Protein AF-A0A151R3I3-F1 (afdb_monomer)

Solvent-accessible surface area (backbone atoms only — not comparable to full-atom values): 4426 Å² total; per-residue (Å²): 127,100,64,92,73,78,45,100,91,37,34,74,84,50,90,59,78,76,52,77,78,48,50,56,50,50,56,54,55,46,67,79,35,58,88,93,46,51,72,76,38,47,64,66,48,48,52,51,50,16,60,75,60,75,70,48,76,46,57,22,50,53,49,52,66,71,40,92,84,111

InterPro domains:
  IPR036249 Thioredoxin-like superfamily [SSF52833] (18-65)
  IPR041921 NADH-quinone oxidoreductase subunit E, N-terminal [G3DSA:1.10.10.1590] (17-67)

Mean predicted aligned error: 4.2 Å

Radius of gyration: 12.58 Å; Cα contacts (8 Å, |Δi|>4): 53; chains: 1; bounding box: 26×30×33 Å

Sequence (70 aa):
LAQHLDSPDNNPNLPWELSDANQAKVKEILSHYPSNYKQSAVIPLLDLAQQQHGGWLPVSAMNVVCLPSA

pLDDT: mean 89.36, std 10.9, range [42.56, 96.0]

Secondary structure (DSSP, 8-state):
--S---BTTB-TTS-----HHHHHHHHHHHHTS-GGGGGGGHHHHHHHHHHHTTS---HHHHHHHHSTT-

Foldseek 3Di:
DPDDDDDPVADQPDDDDDDPVVVVVLVVLQVVDDPVVSVVSLVVQQVSCCVVVPNDGGPNSNCVSPDPPD

Structure (mmCIF, N/CA/C/O backbone):
data_AF-A0A151R3I3-F1
#
_entry.id   AF-A0A151R3I3-F1
#
loop_
_atom_s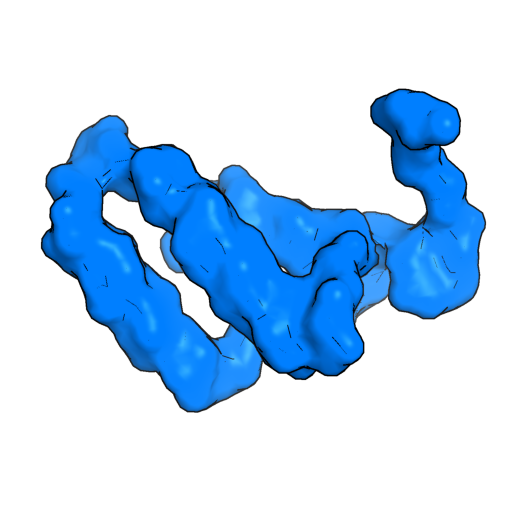ite.group_PDB
_atom_site.id
_atom_site.type_symbol
_atom_site.label_atom_id
_atom_site.label_alt_id
_atom_site.label_comp_id
_atom_site.label_asym_id
_atom_site.label_entity_id
_atom_site.label_seq_id
_atom_site.pdbx_PDB_ins_code
_atom_site.Cartn_x
_atom_site.Cartn_y
_atom_site.Cartn_z
_atom_site.occupancy
_atom_site.B_iso_or_equiv
_atom_site.auth_seq_id
_atom_site.auth_comp_id
_atom_site.auth_asym_id
_atom_site.auth_atom_id
_atom_site.pdbx_PDB_model_num
ATOM 1 N N . LEU A 1 1 ? 13.449 16.002 -6.316 1.00 59.56 1 LEU A N 1
ATOM 2 C CA . LEU A 1 1 ? 12.262 16.644 -6.928 1.00 59.56 1 LEU A CA 1
ATOM 3 C C . LEU A 1 1 ? 11.048 16.231 -6.109 1.00 59.56 1 LEU A C 1
ATOM 5 O O . LEU A 1 1 ? 10.990 15.075 -5.724 1.00 59.56 1 LEU A O 1
ATOM 9 N N . ALA A 1 2 ? 10.136 17.151 -5.795 1.00 81.50 2 ALA A N 1
ATOM 10 C CA . ALA A 1 2 ? 8.941 16.866 -4.986 1.00 81.50 2 ALA A CA 1
ATOM 11 C C . ALA A 1 2 ? 7.726 16.417 -5.829 1.00 81.50 2 ALA A C 1
ATOM 13 O O . ALA A 1 2 ? 6.615 16.343 -5.316 1.00 81.50 2 ALA A O 1
ATOM 14 N N . GLN A 1 3 ? 7.924 16.166 -7.126 1.00 86.88 3 GLN A N 1
ATOM 15 C CA . GLN A 1 3 ? 6.880 15.784 -8.077 1.00 86.88 3 GLN A CA 1
ATOM 16 C C . GLN A 1 3 ? 7.285 14.511 -8.823 1.00 86.88 3 GLN A C 1
ATOM 18 O O . GLN A 1 3 ? 8.473 14.294 -9.077 1.00 86.88 3 GLN A O 1
ATOM 23 N N . HIS A 1 4 ? 6.287 13.690 -9.151 1.00 88.69 4 HIS A N 1
ATOM 24 C CA . HIS A 1 4 ? 6.443 12.486 -9.962 1.00 88.69 4 HIS A CA 1
ATOM 25 C C . HIS A 1 4 ? 6.769 12.850 -11.417 1.00 88.69 4 HIS A C 1
ATOM 27 O O . HIS A 1 4 ? 6.216 13.812 -11.950 1.00 88.69 4 HIS A O 1
ATOM 33 N N . LEU A 1 5 ? 7.649 12.072 -12.048 1.00 92.56 5 LEU A N 1
ATOM 34 C CA . LEU A 1 5 ? 7.928 12.139 -13.479 1.00 92.56 5 LEU A CA 1
ATOM 35 C C . LEU A 1 5 ? 7.549 10.794 -14.088 1.00 92.56 5 LEU A C 1
ATOM 37 O O . LEU A 1 5 ? 8.106 9.772 -13.688 1.00 92.56 5 LEU A O 1
ATOM 41 N N . ASP A 1 6 ? 6.616 10.810 -15.035 1.00 94.00 6 ASP A N 1
ATOM 42 C CA . ASP A 1 6 ? 6.135 9.588 -15.668 1.00 94.00 6 ASP A CA 1
ATOM 43 C C . ASP A 1 6 ? 7.251 8.896 -16.454 1.00 94.00 6 ASP A C 1
ATOM 45 O O . ASP A 1 6 ? 7.996 9.519 -17.217 1.00 94.00 6 ASP A O 1
ATOM 49 N N . SER A 1 7 ? 7.333 7.582 -16.284 1.00 92.88 7 SER A N 1
ATOM 50 C CA . SER A 1 7 ? 8.186 6.695 -17.064 1.00 92.88 7 SER A CA 1
ATOM 51 C C . SER A 1 7 ? 7.367 5.518 -17.611 1.00 92.88 7 SER A C 1
ATOM 53 O O . SER A 1 7 ? 6.243 5.275 -17.152 1.00 92.88 7 SER A O 1
ATOM 55 N N . PRO A 1 8 ? 7.896 4.762 -18.592 1.00 92.62 8 PRO A N 1
ATOM 56 C CA . PRO A 1 8 ? 7.219 3.574 -19.114 1.00 92.62 8 PRO A CA 1
ATOM 57 C C . PRO A 1 8 ? 6.858 2.554 -18.024 1.00 92.62 8 PRO A C 1
ATOM 59 O O . PRO A 1 8 ? 5.810 1.924 -18.116 1.00 92.62 8 PRO A O 1
ATOM 62 N N . ASP A 1 9 ? 7.689 2.454 -16.981 1.00 90.56 9 ASP A N 1
ATOM 63 C CA . ASP A 1 9 ? 7.564 1.482 -15.887 1.00 90.56 9 ASP A CA 1
ATOM 64 C C 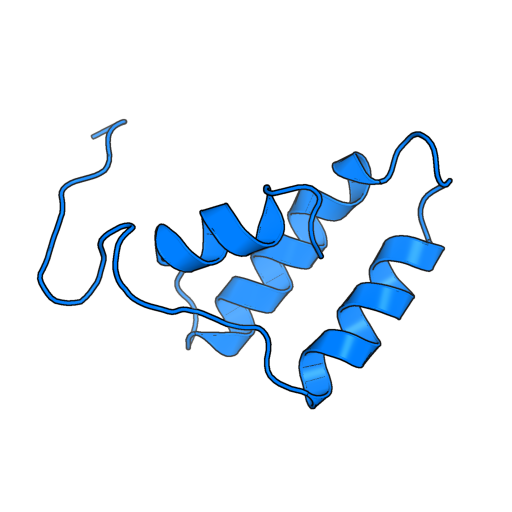. ASP A 1 9 ? 6.914 2.059 -14.615 1.00 90.56 9 ASP A C 1
ATOM 66 O O . ASP A 1 9 ? 6.600 1.318 -13.684 1.00 90.56 9 ASP A O 1
ATOM 70 N N . ASN A 1 10 ? 6.712 3.379 -14.543 1.00 92.94 10 ASN A N 1
ATOM 71 C CA . ASN A 1 10 ? 6.096 4.050 -13.402 1.00 92.94 10 ASN A CA 1
ATOM 72 C C . ASN A 1 10 ? 5.265 5.251 -13.867 1.00 92.94 10 ASN A C 1
ATOM 74 O O . ASN A 1 10 ? 5.779 6.342 -14.112 1.00 92.94 10 ASN A O 1
ATOM 78 N N . ASN A 1 11 ? 3.962 5.032 -14.013 1.00 92.56 11 ASN A N 1
ATOM 79 C CA . ASN A 1 11 ? 2.977 6.051 -14.355 1.00 92.56 11 ASN A CA 1
ATOM 80 C C . ASN A 1 11 ? 1.597 5.618 -13.818 1.00 92.56 11 ASN A C 1
ATOM 82 O O . ASN A 1 11 ? 1.389 4.430 -13.548 1.00 92.56 11 ASN A O 1
ATOM 86 N N . PRO A 1 12 ? 0.644 6.548 -13.635 1.00 90.12 12 PRO A N 1
ATOM 87 C CA . PRO A 1 12 ? -0.631 6.244 -12.980 1.00 90.12 12 PRO A CA 1
ATOM 88 C C . PRO A 1 12 ? -1.567 5.352 -13.805 1.00 90.12 12 PRO A C 1
ATOM 90 O O . PRO A 1 12 ? -2.542 4.850 -13.253 1.00 90.12 12 PRO A O 1
ATOM 93 N N . ASN A 1 13 ? -1.289 5.153 -15.097 1.00 91.31 13 ASN A N 1
ATOM 94 C CA . ASN A 1 13 ? -2.119 4.342 -15.990 1.00 91.31 13 ASN A CA 1
ATOM 95 C C . ASN A 1 13 ? -1.718 2.860 -15.994 1.00 91.31 13 ASN A C 1
ATOM 97 O O . ASN A 1 13 ? -2.437 2.041 -16.567 1.00 91.31 13 ASN A O 1
ATOM 101 N N . LEU A 1 14 ? -0.581 2.502 -15.385 1.00 92.38 14 LEU A N 1
ATOM 102 C CA . LEU A 1 14 ? -0.187 1.104 -15.260 1.00 92.38 14 LEU A CA 1
ATOM 103 C C . LEU A 1 14 ? -1.093 0.395 -14.249 1.00 92.38 14 LEU A C 1
ATOM 105 O O . LEU A 1 14 ? -1.204 0.865 -13.111 1.00 92.38 14 LEU A O 1
ATOM 109 N N . PRO A 1 15 ? -1.708 -0.743 -14.619 1.00 90.75 15 PRO A N 1
ATOM 110 C CA . PRO A 1 15 ? -2.490 -1.522 -13.678 1.00 90.75 15 PRO A CA 1
ATOM 111 C C . PRO A 1 15 ? -1.566 -2.064 -12.589 1.00 90.75 15 PRO A C 1
ATOM 113 O O . PRO A 1 15 ? -0.512 -2.641 -12.862 1.00 90.75 15 PRO A O 1
ATOM 116 N N . TRP A 1 16 ? -1.971 -1.872 -11.342 1.00 92.88 16 TRP A N 1
ATOM 117 C CA . TRP A 1 16 ? -1.315 -2.452 -10.184 1.00 92.88 16 TRP A CA 1
ATOM 118 C C . TRP A 1 16 ? -2.399 -2.968 -9.257 1.00 92.88 16 TRP A C 1
ATOM 120 O O . TRP A 1 16 ? -3.403 -2.295 -9.055 1.00 92.88 16 TRP A O 1
ATOM 130 N N . GLU A 1 17 ? -2.211 -4.159 -8.708 1.00 92.25 17 GLU A N 1
ATOM 131 C CA . GLU A 1 17 ? -3.171 -4.785 -7.806 1.00 92.25 17 GLU A CA 1
ATOM 132 C C . GLU A 1 17 ? -2.425 -5.520 -6.696 1.00 92.25 17 GLU A C 1
ATOM 134 O O . GLU A 1 17 ? -1.291 -5.979 -6.868 1.00 92.25 17 GLU A O 1
ATOM 139 N N . LEU A 1 18 ? -3.066 -5.647 -5.536 1.00 90.81 18 LEU A N 1
ATOM 140 C CA . LEU A 1 18 ? -2.559 -6.487 -4.459 1.00 90.81 18 LEU A CA 1
ATOM 141 C C . LEU A 1 18 ? -2.687 -7.956 -4.853 1.00 90.81 18 LEU A C 1
ATOM 143 O O . LEU A 1 18 ? -3.757 -8.410 -5.256 1.00 90.81 18 LEU A O 1
ATOM 147 N N . SER A 1 19 ? -1.608 -8.708 -4.657 1.00 93.38 19 SER A N 1
ATOM 148 C CA . SER A 1 19 ? -1.644 -10.164 -4.768 1.00 93.38 19 SER A CA 1
ATOM 149 C C . SER A 1 19 ? -2.647 -10.760 -3.779 1.00 93.38 19 SER A C 1
ATOM 151 O O . SER A 1 19 ? -2.845 -10.221 -2.686 1.00 93.38 19 SER A O 1
ATOM 153 N N . ASP A 1 20 ? -3.219 -11.915 -4.114 1.00 91.81 20 ASP A N 1
ATOM 154 C CA . ASP A 1 20 ? -4.197 -12.604 -3.262 1.00 91.81 20 ASP A CA 1
ATOM 155 C C . ASP A 1 20 ? -3.672 -12.843 -1.837 1.00 91.81 20 ASP A C 1
ATOM 157 O O . ASP A 1 20 ? -4.384 -12.651 -0.851 1.00 91.81 20 ASP A O 1
ATOM 161 N N . ALA A 1 21 ? -2.384 -13.182 -1.712 1.00 91.06 21 ALA A N 1
ATOM 162 C CA . ALA A 1 21 ? -1.723 -13.359 -0.421 1.00 91.06 21 ALA A CA 1
ATOM 163 C C . ALA A 1 21 ? -1.694 -12.064 0.411 1.00 91.06 21 ALA A C 1
ATOM 165 O O . ALA A 1 21 ? -1.832 -12.099 1.636 1.00 91.06 21 ALA A O 1
ATOM 166 N N . ASN A 1 22 ? -1.533 -10.913 -0.241 1.00 93.38 22 ASN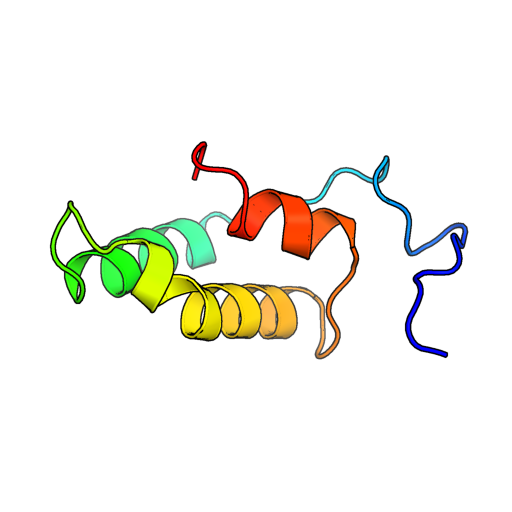 A N 1
ATOM 167 C CA . ASN A 1 22 ? -1.487 -9.620 0.428 1.00 93.38 22 ASN A CA 1
ATOM 168 C C . ASN A 1 22 ? -2.880 -9.050 0.713 1.00 93.38 22 ASN A C 1
ATOM 170 O O . ASN A 1 22 ? -3.023 -8.318 1.688 1.00 93.38 22 ASN A O 1
ATOM 174 N N . GLN A 1 23 ? -3.924 -9.441 -0.024 1.00 92.81 23 GLN A N 1
ATOM 175 C CA . GLN A 1 23 ? -5.302 -9.051 0.307 1.00 92.81 23 GLN A CA 1
ATOM 176 C C . GLN A 1 23 ? -5.730 -9.535 1.702 1.00 92.81 23 GLN A C 1
ATOM 178 O O . GLN A 1 23 ? -6.429 -8.820 2.423 1.00 92.81 23 GLN A O 1
ATOM 183 N N . ALA A 1 24 ?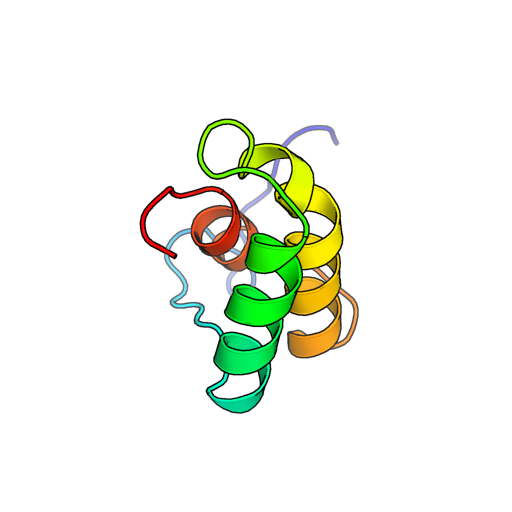 -5.288 -10.725 2.121 1.00 93.19 24 ALA A N 1
ATOM 184 C CA . ALA A 1 24 ? -5.527 -11.214 3.482 1.00 93.19 24 ALA A CA 1
ATOM 185 C C . ALA A 1 24 ? -4.851 -10.317 4.537 1.00 93.19 24 ALA A C 1
ATOM 187 O O . ALA A 1 24 ? -5.490 -9.926 5.515 1.00 93.19 24 ALA A O 1
ATOM 188 N N . LYS A 1 25 ? -3.596 -9.918 4.293 1.00 94.50 25 LYS A N 1
ATOM 189 C CA . LYS A 1 25 ? -2.845 -9.010 5.174 1.00 94.50 25 LYS A CA 1
ATOM 190 C C . LYS A 1 25 ? -3.460 -7.616 5.231 1.00 94.50 25 LYS A C 1
ATOM 192 O O . LYS A 1 25 ? -3.469 -7.007 6.291 1.00 94.50 25 LYS A O 1
ATOM 197 N N . VAL A 1 26 ? -4.018 -7.112 4.128 1.00 93.62 26 VAL A N 1
ATOM 198 C CA . VAL A 1 26 ? -4.747 -5.833 4.128 1.00 93.62 26 VAL A CA 1
ATOM 199 C C . VAL A 1 26 ? -5.924 -5.875 5.097 1.00 93.62 26 VAL A C 1
ATOM 201 O O . VAL A 1 26 ? -6.076 -4.963 5.907 1.00 93.62 26 VAL A O 1
ATOM 204 N N . LYS A 1 27 ? -6.723 -6.948 5.077 1.00 92.31 27 LYS A N 1
ATOM 205 C CA . LYS A 1 27 ? -7.850 -7.111 6.010 1.00 92.31 27 LYS A CA 1
ATOM 206 C C . LYS A 1 27 ? -7.385 -7.162 7.465 1.00 92.31 27 LYS A C 1
ATOM 208 O O . LYS A 1 27 ? -8.018 -6.552 8.323 1.00 92.31 27 LYS A O 1
ATOM 213 N N . GLU A 1 28 ? -6.279 -7.852 7.727 1.00 94.38 28 GLU A N 1
ATOM 214 C CA . GLU A 1 28 ? -5.655 -7.915 9.050 1.00 94.38 28 GLU A CA 1
ATOM 215 C C . GLU A 1 28 ? -5.181 -6.530 9.516 1.00 94.38 28 GLU A C 1
ATOM 217 O O . GLU A 1 28 ? -5.610 -6.064 10.570 1.00 94.38 28 GLU A O 1
ATOM 222 N N . ILE A 1 29 ? -4.392 -5.824 8.700 1.00 94.25 29 ILE A N 1
ATOM 223 C CA . ILE A 1 29 ? -3.903 -4.470 8.994 1.00 94.25 29 ILE A CA 1
ATOM 224 C C . ILE A 1 29 ? -5.076 -3.530 9.282 1.00 94.25 29 ILE A C 1
ATOM 226 O O . ILE A 1 29 ? -5.062 -2.823 10.286 1.00 94.25 29 ILE A O 1
ATOM 230 N N . LEU A 1 30 ? -6.113 -3.539 8.439 1.00 92.12 30 LEU A N 1
ATOM 231 C CA . LEU A 1 30 ? -7.295 -2.696 8.622 1.00 92.12 30 LEU A CA 1
ATO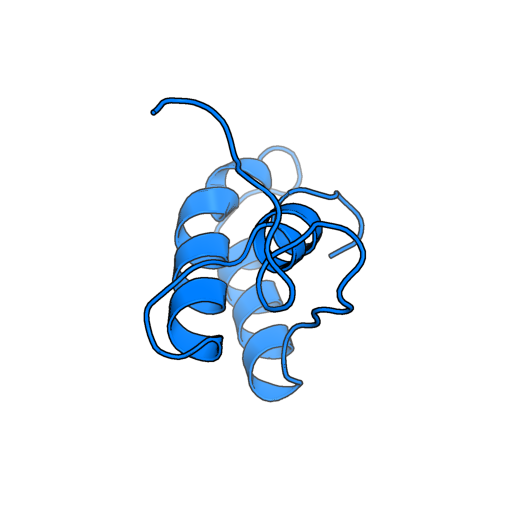M 232 C C . LEU A 1 30 ? -8.065 -3.028 9.905 1.00 92.12 30 LEU A C 1
ATOM 234 O O . LEU A 1 30 ? -8.673 -2.127 10.475 1.00 92.12 30 LEU A O 1
ATOM 238 N N . SER A 1 31 ? -8.032 -4.277 10.380 1.00 94.31 31 SER A N 1
ATOM 239 C CA . SER A 1 31 ? -8.711 -4.684 11.618 1.00 94.31 31 SER A CA 1
ATOM 240 C C . SER A 1 31 ? -8.085 -4.091 12.886 1.00 94.31 31 SER A C 1
ATOM 242 O O . SER A 1 31 ? -8.771 -3.957 13.898 1.00 94.31 31 SER A O 1
ATOM 244 N N . HIS A 1 32 ? -6.813 -3.681 12.828 1.00 94.44 32 HIS A N 1
ATOM 245 C CA . HIS A 1 32 ? -6.133 -3.010 13.941 1.00 94.44 32 HIS A CA 1
ATOM 246 C C . HIS A 1 32 ? -6.591 -1.561 14.135 1.00 94.44 32 HIS A C 1
ATOM 248 O O . HIS A 1 32 ? -6.323 -0.967 15.181 1.00 94.44 32 HIS A O 1
ATOM 254 N N . TYR A 1 33 ? -7.280 -0.987 13.145 1.00 92.88 33 TYR A N 1
ATOM 255 C CA . TYR A 1 33 ? -7.754 0.388 13.179 1.00 92.88 33 TYR A CA 1
ATOM 256 C C . TYR A 1 33 ? -9.284 0.426 13.211 1.00 92.88 33 TYR A C 1
ATOM 258 O O . TYR A 1 33 ? -9.955 -0.352 12.532 1.00 92.88 33 TYR A O 1
ATOM 266 N N . PRO A 1 34 ? -9.881 1.347 13.980 1.00 92.44 34 PRO A N 1
ATOM 267 C CA . PRO A 1 34 ? -11.325 1.504 13.985 1.00 92.44 34 PRO A CA 1
ATOM 268 C C . PRO A 1 34 ? -11.824 1.973 12.609 1.00 92.44 34 PRO A C 1
ATOM 270 O O . PRO A 1 34 ? -11.127 2.656 11.855 1.00 92.44 34 PRO A O 1
ATOM 273 N N . SER A 1 35 ? -13.065 1.618 12.283 1.00 86.88 35 SER A N 1
ATOM 274 C CA . SER A 1 35 ? -13.658 1.803 10.950 1.00 86.88 35 SER A CA 1
ATOM 275 C C . SER A 1 35 ? -13.686 3.256 10.461 1.00 86.88 35 SER A C 1
ATOM 277 O O . SER A 1 35 ? -13.607 3.493 9.258 1.00 86.88 35 SER A O 1
ATOM 279 N N . ASN A 1 36 ? -13.754 4.223 11.376 1.00 89.44 36 ASN A N 1
ATOM 280 C CA . ASN A 1 36 ? -13.717 5.659 11.100 1.00 89.44 36 ASN A CA 1
ATOM 281 C C . ASN A 1 36 ? -12.296 6.241 10.961 1.00 89.44 36 ASN A C 1
ATOM 283 O O . ASN A 1 36 ? -12.166 7.385 10.536 1.00 89.44 36 ASN A O 1
ATOM 287 N N . TYR A 1 37 ? -11.244 5.471 11.267 1.00 88.06 37 TYR A N 1
ATOM 288 C CA . TYR A 1 37 ? -9.838 5.886 11.149 1.00 88.06 37 TYR A CA 1
ATOM 289 C C . TYR A 1 37 ? -8.997 4.899 10.324 1.00 88.06 37 TYR A C 1
ATOM 291 O O . TYR A 1 37 ? -7.807 4.719 10.572 1.00 88.06 37 TYR A O 1
ATOM 299 N N . LYS A 1 38 ? -9.584 4.295 9.280 1.00 86.69 38 LYS A N 1
ATOM 300 C CA . LYS A 1 38 ? -8.855 3.410 8.349 1.00 86.69 38 LYS A CA 1
ATOM 301 C C . LYS A 1 38 ? -7.643 4.077 7.691 1.00 86.69 38 LYS A C 1
ATOM 303 O O . LYS A 1 38 ? -6.688 3.393 7.351 1.00 86.69 38 LYS A O 1
ATOM 308 N N . GLN A 1 39 ? -7.638 5.406 7.562 1.00 89.31 39 GLN A N 1
ATOM 309 C CA . GLN A 1 39 ? -6.490 6.163 7.045 1.00 89.31 39 GLN A CA 1
ATOM 310 C C . GLN A 1 39 ? -5.213 5.970 7.879 1.00 89.31 39 GLN A C 1
ATOM 312 O O . GLN A 1 39 ? -4.114 6.084 7.343 1.00 89.31 39 GLN A O 1
ATOM 317 N N . SER A 1 40 ? -5.323 5.618 9.166 1.00 92.19 40 SER A N 1
ATOM 318 C CA . SER A 1 40 ? -4.164 5.277 10.001 1.00 92.19 40 SER A CA 1
ATOM 319 C C . SER A 1 40 ? -3.415 4.030 9.509 1.00 92.19 40 SER A C 1
ATOM 321 O O . SER A 1 40 ? -2.237 3.870 9.823 1.00 92.19 40 SER A O 1
ATOM 323 N N . ALA A 1 41 ? -4.055 3.194 8.687 1.00 93.75 41 ALA A N 1
ATOM 324 C CA . ALA A 1 41 ? -3.437 2.046 8.035 1.00 93.75 41 ALA A CA 1
ATOM 325 C C . ALA A 1 41 ? -2.590 2.412 6.802 1.00 93.75 41 ALA A C 1
ATOM 327 O O . ALA A 1 41 ? -1.974 1.526 6.217 1.00 93.75 41 ALA A O 1
ATOM 328 N N . VAL A 1 42 ? -2.525 3.683 6.380 1.00 93.81 42 VAL A N 1
ATOM 329 C CA . VAL A 1 42 ? -1.853 4.045 5.118 1.00 93.81 42 VAL A CA 1
ATOM 330 C C . VAL A 1 42 ? -0.376 3.644 5.105 1.00 93.81 42 VAL A C 1
ATOM 332 O O . VAL A 1 42 ? 0.105 3.112 4.114 1.00 93.81 42 VAL A O 1
ATOM 335 N N . ILE A 1 43 ? 0.337 3.822 6.221 1.00 94.12 43 ILE A N 1
ATOM 336 C CA . ILE A 1 43 ? 1.760 3.476 6.327 1.00 94.12 43 ILE A CA 1
ATOM 337 C C . ILE A 1 43 ? 1.994 1.963 6.183 1.00 94.12 43 ILE A C 1
ATOM 339 O O . ILE A 1 43 ? 2.757 1.587 5.295 1.00 94.12 43 ILE A O 1
ATOM 343 N N . PRO A 1 44 ? 1.347 1.078 6.970 1.00 94.94 44 PRO A N 1
ATOM 344 C CA . PRO A 1 44 ? 1.542 -0.363 6.802 1.00 94.94 44 PRO A CA 1
ATOM 345 C C . PRO A 1 44 ? 1.038 -0.895 5.452 1.00 94.94 44 PRO A C 1
ATOM 347 O O . PRO A 1 44 ? 1.606 -1.849 4.927 1.00 94.94 44 PRO A O 1
ATOM 350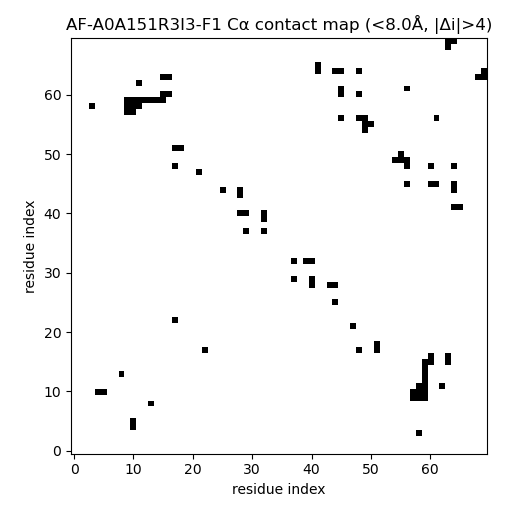 N N . LEU A 1 45 ? 0.013 -0.284 4.850 1.00 95.12 45 LEU A N 1
ATOM 351 C CA . LEU A 1 45 ? -0.448 -0.672 3.513 1.00 95.12 45 LEU A CA 1
ATOM 352 C C . LEU A 1 45 ? 0.542 -0.264 2.411 1.00 95.12 45 LEU A C 1
ATOM 354 O O . LEU A 1 45 ? 0.780 -1.043 1.488 1.00 95.12 45 LEU A O 1
ATOM 358 N N . LEU A 1 46 ? 1.152 0.921 2.518 1.00 95.12 46 LEU A N 1
ATOM 359 C CA . LEU A 1 46 ? 2.222 1.350 1.614 1.00 95.12 46 LEU A CA 1
ATOM 360 C C . LEU A 1 46 ? 3.461 0.464 1.764 1.00 95.12 46 LEU A C 1
ATOM 362 O O . LEU A 1 46 ? 4.032 0.050 0.761 1.00 95.12 46 LEU A O 1
ATOM 366 N N . ASP A 1 47 ? 3.844 0.115 2.991 1.00 95.25 47 ASP A N 1
ATOM 367 C CA . ASP A 1 47 ? 4.953 -0.812 3.235 1.00 95.25 47 ASP A CA 1
ATOM 368 C C . ASP A 1 47 ? 4.686 -2.190 2.600 1.00 95.25 47 ASP A C 1
ATOM 370 O O . ASP A 1 47 ? 5.535 -2.739 1.896 1.00 95.25 47 ASP A O 1
ATOM 374 N N . LEU A 1 48 ? 3.462 -2.713 2.727 1.00 95.50 48 LEU A N 1
ATOM 375 C CA . LEU A 1 48 ? 3.063 -3.967 2.087 1.00 95.50 48 LEU A CA 1
ATOM 376 C C . LEU A 1 48 ? 3.152 -3.899 0.552 1.00 95.50 48 LEU A C 1
ATOM 378 O O . LEU A 1 48 ? 3.644 -4.833 -0.088 1.00 95.50 48 LEU A O 1
ATOM 382 N N . ALA A 1 49 ? 2.702 -2.793 -0.045 1.00 95.06 49 ALA A N 1
ATOM 383 C CA . ALA A 1 49 ? 2.801 -2.563 -1.483 1.00 95.06 49 ALA A CA 1
ATOM 384 C C . ALA A 1 49 ? 4.264 -2.462 -1.951 1.00 95.06 49 ALA A C 1
ATOM 386 O O . ALA A 1 49 ? 4.616 -3.022 -2.993 1.00 95.06 49 ALA A O 1
ATOM 387 N N . GLN A 1 50 ? 5.131 -1.829 -1.154 1.00 95.94 50 GLN A N 1
ATOM 388 C CA . GLN A 1 50 ? 6.567 -1.732 -1.414 1.00 95.94 50 GLN A CA 1
ATOM 389 C C . GLN A 1 50 ? 7.231 -3.111 -1.412 1.00 95.94 50 GLN A C 1
ATOM 391 O O . GLN A 1 50 ? 8.005 -3.435 -2.316 1.00 95.94 50 GLN A O 1
ATOM 396 N N . GLN A 1 51 ? 6.912 -3.945 -0.419 1.00 96.00 51 GLN A N 1
ATOM 397 C CA . GLN A 1 51 ? 7.418 -5.315 -0.332 1.00 96.00 51 GLN A CA 1
ATOM 398 C C . GLN A 1 51 ? 6.961 -6.157 -1.529 1.00 96.00 51 GLN A C 1
ATOM 400 O O . GLN A 1 51 ? 7.763 -6.888 -2.110 1.00 96.00 51 GLN A O 1
ATOM 405 N N . GLN A 1 52 ? 5.694 -6.026 -1.942 1.00 95.12 52 GLN A N 1
ATOM 406 C CA . GLN A 1 52 ? 5.161 -6.748 -3.101 1.00 95.12 52 GLN A CA 1
ATOM 407 C C . GLN A 1 52 ? 5.884 -6.379 -4.401 1.00 95.12 52 GLN A C 1
ATOM 409 O O . GLN A 1 52 ? 6.090 -7.235 -5.258 1.00 95.12 52 GLN A O 1
ATOM 414 N N . HIS A 1 53 ? 6.254 -5.111 -4.555 1.00 94.25 53 HIS A N 1
ATOM 415 C CA . HIS A 1 53 ? 6.822 -4.584 -5.791 1.00 94.25 53 HIS A CA 1
ATOM 416 C C . HIS A 1 53 ? 8.364 -4.597 -5.815 1.00 94.25 53 HIS A C 1
ATOM 418 O O . HIS A 1 53 ? 8.994 -3.909 -6.614 1.00 94.25 53 HIS A O 1
ATOM 424 N N . GLY A 1 54 ? 8.995 -5.399 -4.950 1.00 93.75 54 GLY A N 1
ATOM 425 C CA . GLY A 1 54 ? 10.445 -5.607 -4.975 1.0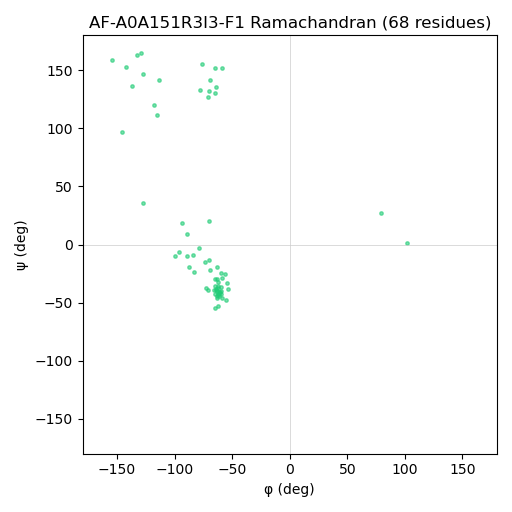0 93.75 54 GLY A CA 1
ATOM 426 C C . GLY A 1 54 ? 11.257 -4.484 -4.327 1.00 93.75 54 GLY A C 1
ATOM 427 O O . GLY A 1 54 ? 12.410 -4.274 -4.696 1.00 93.75 54 GLY A O 1
ATOM 428 N N . GLY A 1 55 ? 10.677 -3.766 -3.362 1.00 93.88 55 GLY A N 1
ATOM 429 C CA . GLY A 1 55 ? 11.393 -2.810 -2.511 1.00 93.88 55 GLY A CA 1
ATOM 430 C C . GLY A 1 55 ? 11.223 -1.337 -2.884 1.00 93.88 55 GLY A C 1
ATOM 431 O O . GLY A 1 55 ? 11.778 -0.485 -2.190 1.00 93.88 55 GLY A O 1
ATOM 432 N N . TRP A 1 56 ? 10.433 -1.013 -3.911 1.00 93.25 56 TRP A N 1
ATOM 433 C CA . TRP A 1 56 ? 10.093 0.363 -4.294 1.00 93.25 56 TRP A CA 1
ATOM 434 C C . TRP A 1 56 ? 8.587 0.523 -4.547 1.00 93.25 56 TRP A C 1
ATOM 436 O O . TRP A 1 56 ? 7.870 -0.463 -4.690 1.00 93.25 56 TRP A O 1
ATOM 446 N N . LEU A 1 57 ? 8.099 1.766 -4.557 1.00 93.75 57 LEU A N 1
ATOM 447 C CA . LEU A 1 57 ? 6.672 2.086 -4.669 1.00 93.75 57 LEU A CA 1
ATOM 448 C C . LEU A 1 57 ? 6.359 2.835 -5.971 1.00 93.75 57 LEU A C 1
ATOM 450 O O . LEU A 1 57 ? 6.758 3.996 -6.096 1.00 93.75 57 LEU A O 1
ATOM 454 N N . PRO A 1 58 ? 5.635 2.219 -6.925 1.00 94.44 58 PRO A N 1
ATOM 455 C CA . PRO A 1 58 ? 5.139 2.920 -8.100 1.00 94.44 58 PRO A CA 1
ATOM 456 C C . PRO A 1 58 ? 3.928 3.790 -7.746 1.00 94.44 58 PRO A C 1
ATOM 458 O O . PRO A 1 58 ? 3.177 3.506 -6.808 1.00 94.44 58 PRO A O 1
ATOM 461 N N . VAL A 1 59 ? 3.691 4.837 -8.538 1.00 93.75 59 VAL A N 1
ATOM 462 C CA . VAL A 1 59 ? 2.565 5.763 -8.337 1.00 93.75 59 VAL A CA 1
ATOM 463 C C . VAL A 1 59 ? 1.208 5.057 -8.460 1.00 93.75 59 VAL A C 1
ATOM 465 O O . VAL A 1 59 ? 0.268 5.389 -7.739 1.00 93.75 59 VAL A O 1
ATOM 468 N N . SER A 1 60 ? 1.108 4.026 -9.302 1.00 93.88 60 SER A N 1
ATOM 469 C CA . SER A 1 60 ? -0.090 3.190 -9.426 1.00 93.88 60 SER A CA 1
ATOM 470 C C . SER A 1 60 ? -0.405 2.420 -8.137 1.00 93.88 60 SER A C 1
ATOM 472 O O . SER A 1 60 ? -1.565 2.370 -7.730 1.00 93.88 60 SER A O 1
ATOM 474 N N . ALA A 1 61 ? 0.607 1.907 -7.427 1.00 93.44 61 ALA A N 1
ATOM 475 C CA . ALA A 1 61 ? 0.414 1.252 -6.130 1.00 93.44 61 ALA A CA 1
ATOM 476 C C . ALA A 1 61 ? -0.070 2.231 -5.053 1.00 93.44 61 ALA A C 1
ATOM 478 O O . ALA A 1 61 ? -0.952 1.899 -4.260 1.00 93.44 61 ALA A O 1
ATOM 479 N N . MET A 1 62 ? 0.462 3.459 -5.048 1.00 91.88 62 MET A N 1
ATOM 480 C CA . MET A 1 62 ? 0.002 4.509 -4.132 1.00 91.88 62 MET A CA 1
ATOM 481 C C . MET A 1 62 ? -1.476 4.838 -4.357 1.00 91.88 62 MET A C 1
ATOM 483 O O . MET A 1 62 ? -2.216 4.996 -3.388 1.00 91.88 62 MET A O 1
ATOM 487 N N . ASN A 1 63 ? -1.921 4.893 -5.617 1.00 90.94 63 ASN A N 1
ATOM 488 C CA . ASN A 1 63 ? -3.330 5.105 -5.942 1.00 90.94 63 ASN A CA 1
ATOM 489 C C . ASN A 1 63 ? -4.205 3.980 -5.384 1.00 90.94 63 ASN A C 1
ATOM 491 O O . ASN A 1 63 ? -5.222 4.263 -4.763 1.00 90.94 63 ASN A O 1
ATOM 495 N N . VAL A 1 64 ? -3.799 2.718 -5.526 1.00 88.94 64 VAL A N 1
ATOM 496 C CA . VAL A 1 64 ? -4.572 1.582 -4.994 1.00 88.94 64 VAL A CA 1
ATOM 497 C C . VAL A 1 64 ? -4.679 1.610 -3.470 1.00 88.94 64 VAL A C 1
ATOM 499 O O . VAL A 1 64 ? -5.750 1.342 -2.937 1.00 88.94 64 VAL A O 1
ATOM 502 N N . VAL A 1 65 ? -3.605 1.968 -2.762 1.00 87.44 65 VAL A N 1
ATOM 503 C CA . VAL A 1 65 ? -3.602 2.032 -1.289 1.00 87.44 65 VAL A CA 1
ATOM 504 C C . VAL A 1 65 ? -4.391 3.234 -0.751 1.00 87.44 65 VAL A C 1
ATOM 506 O O . VAL A 1 65 ? -5.049 3.128 0.283 1.00 87.44 65 VAL A O 1
ATOM 509 N N . CYS A 1 66 ? -4.317 4.386 -1.420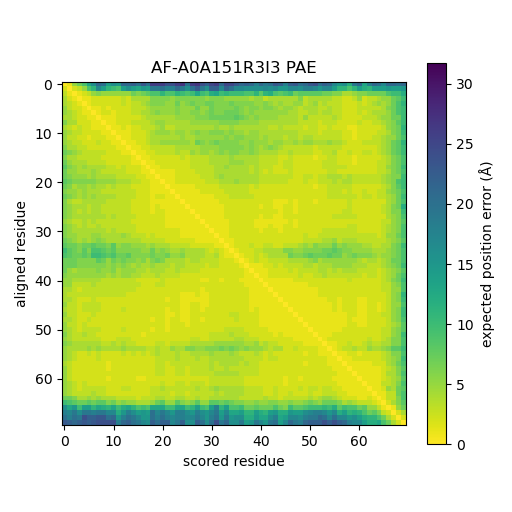 1.00 79.56 66 CYS A N 1
ATOM 510 C CA . CYS A 1 66 ? -4.952 5.624 -0.959 1.00 79.56 66 CYS A CA 1
ATOM 511 C C . CYS A 1 66 ? -6.403 5.788 -1.427 1.00 79.56 66 CYS A C 1
ATOM 513 O O . CYS A 1 66 ? -7.136 6.593 -0.844 1.00 79.56 66 CYS A O 1
ATOM 515 N N . LEU A 1 67 ? -6.832 5.074 -2.472 1.00 66.88 67 LEU A N 1
ATOM 516 C CA . LEU A 1 67 ? -8.218 5.116 -2.918 1.00 66.88 67 LEU A CA 1
ATOM 517 C C . LEU A 1 67 ? -9.089 4.246 -1.994 1.00 66.88 67 LEU A C 1
ATOM 519 O O . LEU A 1 67 ? -8.746 3.100 -1.718 1.00 66.88 67 LEU A O 1
ATOM 523 N N . PRO A 1 68 ? -10.245 4.754 -1.530 1.00 51.38 68 PRO A N 1
ATOM 524 C CA . PRO A 1 68 ? -11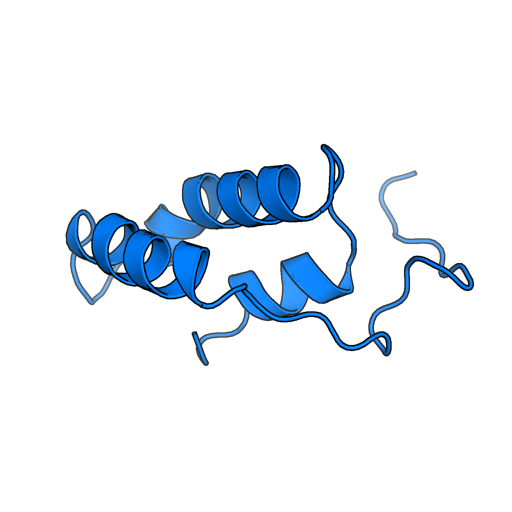.118 4.092 -0.550 1.00 51.38 68 PRO A CA 1
ATOM 525 C C . PRO A 1 68 ? -11.850 2.841 -1.083 1.00 51.38 68 PRO A C 1
ATOM 527 O O . PRO A 1 68 ? -12.883 2.452 -0.541 1.00 51.38 68 PRO A O 1
ATOM 530 N N . SER A 1 69 ? -11.353 2.234 -2.160 1.00 42.91 69 SER A N 1
ATOM 531 C CA . SER A 1 69 ? -11.929 1.063 -2.826 1.00 42.91 69 SER A CA 1
ATOM 532 C C . SER A 1 69 ? -11.295 -0.266 -2.392 1.00 42.91 69 SER A C 1
ATOM 534 O O . SER A 1 69 ? -11.791 -1.307 -2.818 1.00 42.91 69 SER A O 1
ATOM 536 N N . ALA A 1 70 ? -10.233 -0.236 -1.576 1.00 42.56 70 ALA A N 1
ATOM 537 C CA . ALA A 1 70 ? -9.572 -1.416 -1.009 1.00 42.56 70 ALA A CA 1
ATOM 538 C C . ALA A 1 70 ? -10.128 -1.820 0.371 1.00 42.56 70 ALA A C 1
ATOM 540 O O . ALA A 1 70 ? -10.466 -0.925 1.186 1.00 42.56 70 ALA A O 1
#

Organism: Cajanus cajan (NCBI:txid3821)

Nearest PDB structures (foldseek):
  7ar7-assembly1_E  TM=9.858E-01  e=3.128E-07  Arabidopsis thaliana
  7a24-assembly1_B  TM=9.938E-01  e=5.214E-07  Brassica oleracea
  8q0a-assembly1_E  TM=9.516E-01  e=4.856E-05  Bos taurus
  7ard-assembly1_E  TM=9.774E-01  e=1.742E-04  Polytomella sp. Pringsheim 198.80
  6ztq-assembly1_E  TM=9.463E-01  e=2.109E-04  Mus musculus